Protein AF-A0A9X2J7K3-F1 (afdb_monomer_lite)

Sequence (69 aa):
SKAIDTILGLNIEGKKELLGLYLSDQEGAHHWLSVLTDLNNRGVKDILIACVDGLKGFPEAIQSIYPAT

Organism: NCBI:txid2926617

InterPro domains:
  IPR001207 Transposase, mutator type [PF00872] (2-68)
  IPR001207 Transposase, mutator type [PTHR33217] (2-69)

Radius of gyration: 11.84 Å; chains: 1; bounding box: 27×21×30 Å

Structure (mmCIF, N/CA/C/O backbone):
data_AF-A0A9X2J7K3-F1
#
_entry.id   AF-A0A9X2J7K3-F1
#
loop_
_atom_site.group_PDB
_atom_site.id
_atom_site.type_symbol
_atom_site.label_atom_id
_atom_site.label_alt_id
_atom_site.label_co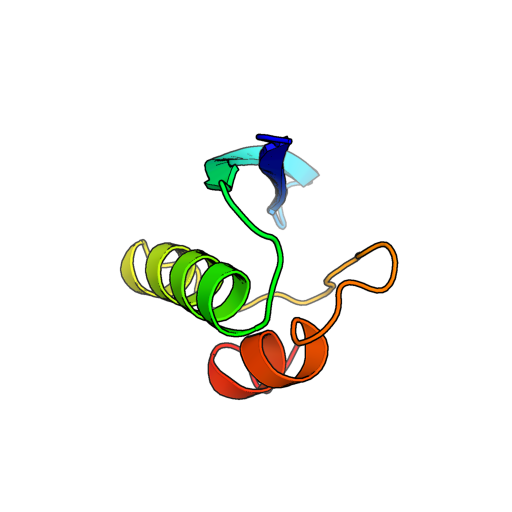mp_id
_atom_site.label_asym_id
_atom_site.label_entity_id
_atom_site.label_seq_id
_atom_site.pdbx_PDB_ins_code
_atom_site.Cartn_x
_atom_site.Cartn_y
_atom_site.Cartn_z
_atom_site.occupancy
_atom_site.B_iso_or_equiv
_atom_site.auth_seq_id
_atom_site.auth_comp_id
_atom_site.auth_asym_id
_atom_site.auth_atom_id
_atom_site.pdbx_PDB_model_num
ATOM 1 N N . SER A 1 1 ? 7.336 5.382 -21.705 1.00 70.25 1 SER A N 1
ATOM 2 C CA . SER A 1 1 ? 6.173 6.253 -21.450 1.00 70.25 1 SER A CA 1
ATOM 3 C C . SER A 1 1 ? 6.116 6.474 -19.955 1.00 70.25 1 SER A C 1
ATOM 5 O O . SER A 1 1 ? 6.406 5.514 -19.257 1.00 70.25 1 SER A O 1
ATOM 7 N N . LYS A 1 2 ? 5.833 7.687 -19.467 1.00 81.88 2 LYS A N 1
ATOM 8 C CA . LYS A 1 2 ? 5.664 7.926 -18.025 1.00 81.88 2 LYS A CA 1
ATOM 9 C C . LYS A 1 2 ? 4.198 7.729 -17.659 1.00 81.88 2 LYS A C 1
ATOM 11 O O . LYS A 1 2 ? 3.335 8.197 -18.402 1.00 81.88 2 LYS A O 1
ATOM 16 N N . ALA A 1 3 ? 3.937 7.073 -16.540 1.00 87.00 3 ALA A N 1
ATOM 17 C CA . ALA A 1 3 ? 2.598 6.897 -15.992 1.00 87.00 3 ALA A CA 1
ATOM 18 C C . ALA A 1 3 ? 2.529 7.491 -14.582 1.00 87.00 3 ALA A C 1
ATOM 20 O O . ALA A 1 3 ? 3.553 7.647 -13.915 1.00 87.00 3 ALA A O 1
ATOM 21 N N . ILE A 1 4 ? 1.324 7.863 -14.152 1.00 90.94 4 ILE A N 1
ATOM 22 C CA . ILE A 1 4 ? 1.062 8.216 -12.758 1.00 90.94 4 ILE A CA 1
ATOM 23 C C . ILE A 1 4 ? 0.207 7.105 -12.169 1.00 90.94 4 ILE A C 1
ATOM 25 O O . ILE A 1 4 ? -0.970 6.979 -12.508 1.00 90.94 4 ILE A O 1
ATOM 29 N N . ASP A 1 5 ? 0.802 6.347 -11.260 1.00 91.06 5 ASP A N 1
ATOM 30 C CA . ASP A 1 5 ? 0.121 5.315 -10.502 1.00 91.06 5 ASP A CA 1
ATOM 31 C C . ASP A 1 5 ? -0.631 5.965 -9.344 1.00 91.06 5 ASP A C 1
ATOM 33 O O . ASP A 1 5 ? -0.061 6.654 -8.491 1.00 91.06 5 ASP A O 1
ATOM 37 N N . THR A 1 6 ? -1.950 5.790 -9.350 1.00 94.06 6 THR A N 1
ATOM 38 C CA . THR A 1 6 ? -2.850 6.371 -8.353 1.00 94.06 6 THR A CA 1
ATOM 39 C C . THR A 1 6 ? -3.268 5.296 -7.365 1.00 94.06 6 THR A C 1
ATOM 41 O O . THR A 1 6 ? -3.903 4.318 -7.749 1.00 94.06 6 THR A O 1
ATOM 44 N N . ILE A 1 7 ? -2.972 5.501 -6.082 1.00 95.62 7 ILE A N 1
ATOM 45 C CA . ILE A 1 7 ? -3.373 4.577 -5.021 1.00 95.62 7 ILE A CA 1
ATOM 46 C C . ILE A 1 7 ? -4.588 5.145 -4.298 1.00 95.62 7 ILE A C 1
ATOM 48 O O . ILE A 1 7 ? -4.498 6.152 -3.591 1.00 95.62 7 ILE A O 1
ATOM 52 N N . LEU A 1 8 ? -5.730 4.484 -4.471 1.00 97.06 8 LEU A N 1
ATOM 53 C CA . LEU A 1 8 ? -6.987 4.819 -3.808 1.00 97.06 8 LEU A CA 1
ATOM 54 C C . LEU A 1 8 ? -7.29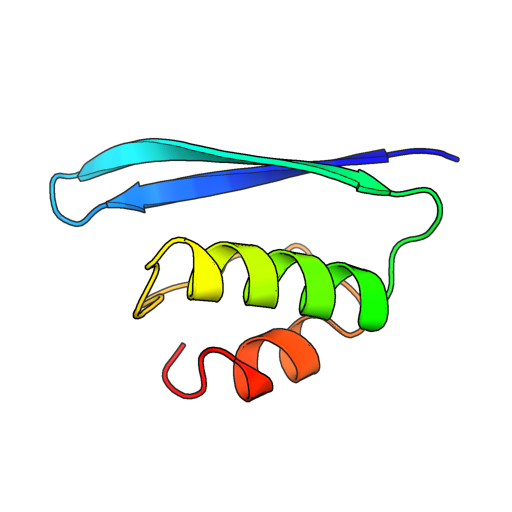5 3.782 -2.730 1.00 97.06 8 LEU A C 1
ATOM 56 O O . LEU A 1 8 ? -7.314 2.585 -3.000 1.00 97.06 8 LEU A O 1
ATOM 60 N N . GLY A 1 9 ? -7.566 4.260 -1.520 1.00 96.88 9 GLY A N 1
ATOM 61 C CA . GLY A 1 9 ? -8.011 3.450 -0.395 1.00 96.88 9 GLY A CA 1
ATOM 62 C C . GLY A 1 9 ? -9.501 3.627 -0.124 1.00 96.88 9 GLY A C 1
ATOM 63 O O . GLY A 1 9 ? -10.071 4.693 -0.361 1.00 96.88 9 GLY A O 1
ATOM 64 N N . LEU A 1 10 ? -10.124 2.579 0.409 1.00 97.31 10 LEU A N 1
ATOM 65 C CA . LEU A 1 10 ? -11.414 2.646 1.088 1.00 97.31 10 LEU A CA 1
ATOM 66 C C . LEU A 1 10 ? -11.177 2.215 2.534 1.00 97.31 10 LEU A C 1
ATOM 68 O O . LEU A 1 10 ? -10.767 1.081 2.774 1.00 97.31 10 LEU A O 1
ATOM 72 N N . ASN A 1 11 ? -11.401 3.115 3.485 1.00 95.50 11 ASN A N 1
ATOM 73 C CA . ASN A 1 11 ? -11.210 2.791 4.893 1.00 95.50 11 ASN A CA 1
ATOM 74 C C . ASN A 1 11 ? -12.443 2.080 5.486 1.00 95.50 11 ASN A C 1
ATOM 76 O O . ASN A 1 11 ? -13.504 1.994 4.863 1.00 95.50 11 ASN A O 1
ATOM 80 N N . ILE A 1 12 ? -12.312 1.581 6.717 1.00 94.56 12 ILE A N 1
ATOM 81 C CA . ILE A 1 12 ? -13.374 0.836 7.418 1.00 94.56 12 ILE A CA 1
ATOM 82 C C . ILE A 1 12 ? -14.621 1.678 7.736 1.00 94.56 12 ILE A C 1
ATOM 84 O O . ILE A 1 12 ? -15.674 1.123 8.033 1.00 94.56 12 ILE A O 1
ATOM 88 N N . GLU A 1 13 ? -14.526 3.007 7.649 1.00 97.25 13 GLU A N 1
ATOM 89 C CA . GLU A 1 13 ? -15.669 3.921 7.770 1.00 97.25 13 GLU A CA 1
ATOM 90 C C . GLU A 1 13 ? -16.414 4.100 6.435 1.00 97.25 13 GLU A C 1
ATOM 92 O O . GLU A 1 13 ? -17.373 4.867 6.353 1.00 97.25 13 GLU A O 1
ATOM 97 N N . GLY A 1 14 ? -15.964 3.430 5.368 1.00 96.50 14 GLY A N 1
ATOM 98 C CA . GLY A 1 14 ? -16.529 3.542 4.027 1.00 96.50 14 GLY A CA 1
ATOM 99 C C . GLY A 1 14 ? -16.124 4.820 3.290 1.00 96.50 14 GLY A C 1
ATOM 100 O O . GLY A 1 14 ? -16.765 5.182 2.300 1.00 96.50 14 GLY A O 1
ATOM 101 N N . LYS A 1 15 ? -15.076 5.522 3.740 1.00 97.69 15 LYS A N 1
ATOM 102 C CA . LYS A 1 15 ? -14.586 6.740 3.082 1.00 97.69 15 LYS A CA 1
ATOM 103 C C . LYS A 1 15 ? -13.471 6.415 2.098 1.00 97.69 15 LYS A C 1
ATOM 105 O O . LYS A 1 15 ? -12.544 5.669 2.409 1.00 97.69 15 LYS A O 1
ATOM 110 N N . LYS A 1 16 ? -13.577 7.000 0.904 1.00 97.50 16 LYS A N 1
ATOM 111 C CA . LYS A 1 16 ? -12.535 6.943 -0.124 1.00 97.50 16 LYS A CA 1
ATOM 112 C C . LYS A 1 16 ? -11.438 7.948 0.198 1.00 97.50 16 LYS A C 1
ATOM 114 O O . LYS A 1 16 ? -11.738 9.104 0.488 1.00 97.50 16 LYS A O 1
ATOM 119 N N . GLU A 1 17 ? -10.191 7.523 0.073 1.00 96.19 17 GLU A N 1
ATOM 120 C CA . GLU A 1 17 ? -9.012 8.334 0.361 1.00 96.19 17 GLU A CA 1
ATOM 121 C C . GLU A 1 17 ? -7.982 8.178 -0.761 1.00 96.19 17 GLU A C 1
ATOM 123 O O . GLU A 1 17 ? -7.745 7.077 -1.260 1.00 96.19 17 GLU A O 1
ATOM 128 N N . LEU A 1 18 ? -7.359 9.285 -1.170 1.00 96.62 18 LEU A N 1
ATOM 129 C CA . LEU A 1 18 ? -6.198 9.244 -2.055 1.00 96.62 18 LEU A CA 1
ATOM 130 C C . LEU A 1 18 ? -4.959 8.987 -1.200 1.00 96.62 18 LEU A C 1
ATOM 132 O O . LEU A 1 18 ? -4.490 9.879 -0.495 1.00 96.62 18 LEU A O 1
ATOM 136 N N . LEU A 1 19 ? -4.440 7.764 -1.258 1.00 96.56 19 LEU A N 1
ATOM 137 C CA . LEU A 1 19 ? -3.277 7.361 -0.476 1.00 96.56 19 LEU A CA 1
ATOM 138 C C . LEU A 1 19 ? -1.974 7.824 -1.129 1.00 96.56 19 LEU A C 1
ATOM 140 O O . LEU A 1 19 ? -1.023 8.118 -0.410 1.00 96.56 19 LEU A O 1
ATOM 144 N N . GLY A 1 20 ? -1.916 7.961 -2.454 1.00 96.56 20 GLY A N 1
ATOM 145 C CA . GLY A 1 20 ? -0.737 8.512 -3.120 1.00 96.56 20 GLY A CA 1
ATOM 146 C C . GLY A 1 20 ? -0.855 8.618 -4.637 1.00 96.56 20 GLY A C 1
ATOM 147 O O . GLY A 1 20 ? -1.716 7.992 -5.256 1.00 96.56 20 GLY A O 1
ATOM 148 N N . LEU A 1 21 ? 0.036 9.427 -5.210 1.00 95.62 21 LEU A N 1
ATOM 149 C CA . LEU A 1 21 ? 0.285 9.554 -6.644 1.00 95.62 21 LEU A CA 1
ATOM 150 C C . LEU A 1 21 ? 1.779 9.344 -6.866 1.00 95.62 21 LEU A C 1
ATOM 152 O O . LEU A 1 21 ? 2.589 10.091 -6.315 1.00 95.62 21 LEU A O 1
ATOM 156 N N . TYR A 1 22 ? 2.142 8.351 -7.668 1.00 93.12 22 TYR A N 1
ATOM 157 C CA . TYR A 1 22 ? 3.533 7.980 -7.895 1.00 93.12 22 TYR A CA 1
ATOM 158 C C . TYR A 1 22 ? 3.844 8.094 -9.382 1.00 93.12 22 TYR A C 1
ATOM 160 O O . TYR A 1 22 ? 3.179 7.489 -10.216 1.00 93.12 22 TYR A O 1
ATOM 168 N N . LEU A 1 23 ? 4.843 8.906 -9.728 1.00 90.25 23 LEU A N 1
ATOM 169 C CA . LEU A 1 23 ? 5.325 8.984 -11.102 1.00 90.25 23 LEU A CA 1
ATOM 170 C C . LEU A 1 23 ? 6.227 7.779 -11.367 1.00 90.25 23 LEU A C 1
ATOM 172 O O . LEU A 1 23 ? 7.250 7.611 -10.702 1.00 90.25 23 LEU A O 1
ATOM 176 N N . SER A 1 24 ? 5.862 6.976 -12.356 1.00 82.56 24 SER A N 1
ATOM 177 C CA . SER A 1 24 ? 6.626 5.813 -12.779 1.00 82.56 24 SER A CA 1
ATOM 178 C C . SER A 1 24 ? 7.220 6.050 -14.163 1.00 82.56 24 SER A C 1
ATOM 180 O O . SER A 1 24 ? 6.516 6.359 -15.129 1.00 82.56 24 SER A O 1
ATOM 182 N N . ASP A 1 25 ? 8.545 5.922 -14.256 1.00 78.44 25 ASP A N 1
ATOM 183 C CA . ASP A 1 25 ? 9.257 5.926 -15.537 1.00 78.44 25 ASP A CA 1
ATOM 184 C C . ASP A 1 25 ? 9.236 4.531 -16.193 1.00 78.44 25 ASP A C 1
ATOM 186 O O . ASP A 1 25 ? 9.308 4.437 -17.422 1.00 78.44 25 ASP A O 1
ATOM 190 N N . GLN A 1 26 ? 9.122 3.465 -15.384 1.00 74.62 26 GLN A N 1
ATOM 191 C CA . GLN A 1 26 ? 8.963 2.061 -15.786 1.00 74.62 26 GLN A CA 1
ATOM 192 C C . GLN A 1 26 ? 8.214 1.276 -14.694 1.00 74.62 26 GLN A C 1
ATOM 194 O O . GLN A 1 26 ? 8.645 1.254 -13.540 1.00 74.62 26 GLN A O 1
ATOM 199 N N . GLU A 1 27 ? 7.140 0.578 -15.066 1.00 72.50 27 GLU A N 1
ATOM 200 C CA . GLU A 1 27 ? 6.406 -0.318 -14.166 1.00 72.50 27 GLU A CA 1
ATOM 201 C C . GLU A 1 27 ? 7.187 -1.619 -13.915 1.00 72.50 27 GLU A C 1
ATOM 203 O O . GLU A 1 27 ? 7.670 -2.274 -14.843 1.00 72.50 27 GLU A O 1
ATOM 208 N N . GLY A 1 28 ? 7.311 -2.017 -12.646 1.00 80.12 28 GLY A N 1
ATOM 209 C CA . GLY A 1 28 ? 7.964 -3.269 -12.269 1.00 80.12 28 GLY A CA 1
ATOM 210 C C . GLY A 1 28 ? 8.015 -3.506 -10.761 1.00 80.12 28 GLY A C 1
ATOM 211 O O . GLY A 1 28 ? 7.659 -2.638 -9.968 1.00 80.12 28 GLY A O 1
ATOM 212 N N . ALA A 1 29 ? 8.504 -4.683 -10.359 1.00 85.50 29 ALA A N 1
ATOM 213 C CA . ALA A 1 29 ? 8.510 -5.142 -8.964 1.00 85.50 29 ALA A CA 1
ATOM 214 C C . ALA A 1 29 ? 9.123 -4.128 -7.979 1.00 85.50 29 ALA A C 1
ATOM 216 O O . ALA A 1 29 ? 8.567 -3.877 -6.913 1.00 85.50 29 ALA A O 1
ATOM 217 N N . HIS A 1 30 ? 10.246 -3.501 -8.349 1.00 88.12 30 HIS A N 1
ATOM 218 C CA . HIS A 1 30 ? 10.917 -2.511 -7.500 1.00 88.12 30 HIS A CA 1
ATOM 219 C C . HIS A 1 30 ? 10.087 -1.245 -7.278 1.00 88.12 30 HIS A C 1
ATOM 221 O O . HIS A 1 30 ? 10.123 -0.684 -6.184 1.00 88.12 30 HIS A O 1
ATOM 227 N N . HIS A 1 31 ? 9.337 -0.808 -8.293 1.00 91.12 31 HIS A N 1
ATOM 228 C CA . HIS A 1 31 ? 8.446 0.338 -8.162 1.00 91.12 31 HIS A CA 1
ATOM 229 C C . HIS A 1 31 ? 7.354 0.038 -7.130 1.00 91.12 31 HIS A C 1
ATOM 231 O O . HIS A 1 31 ? 7.217 0.764 -6.148 1.00 91.12 31 HIS A O 1
ATOM 237 N N . TRP A 1 32 ? 6.651 -1.087 -7.288 1.00 92.62 32 TRP A N 1
ATOM 238 C CA . TRP A 1 32 ? 5.568 -1.481 -6.384 1.00 92.62 32 TRP A CA 1
ATOM 239 C C . TRP A 1 32 ? 6.046 -1.743 -4.959 1.00 92.62 32 TRP A C 1
ATOM 241 O O . TRP A 1 32 ? 5.398 -1.305 -4.011 1.00 92.62 32 TRP A O 1
ATOM 251 N N . LEU A 1 33 ? 7.216 -2.362 -4.791 1.00 94.56 33 LEU A N 1
ATOM 252 C CA . LEU A 1 33 ? 7.833 -2.517 -3.476 1.00 94.56 33 LEU A CA 1
ATOM 253 C C . LEU A 1 33 ? 8.092 -1.159 -2.812 1.00 94.56 33 LEU A C 1
ATOM 255 O O . LEU A 1 33 ? 7.797 -0.993 -1.630 1.00 94.56 33 LEU A O 1
ATOM 259 N N . SER A 1 34 ? 8.595 -0.176 -3.567 1.00 94.88 34 SER A N 1
ATOM 260 C CA . SER A 1 34 ? 8.813 1.182 -3.059 1.00 94.88 34 SER A CA 1
ATOM 261 C C . SER A 1 34 ? 7.502 1.856 -2.648 1.00 94.88 34 SER A C 1
ATOM 263 O O . SER A 1 34 ? 7.448 2.459 -1.579 1.00 94.88 34 SER A O 1
ATOM 265 N N . VAL A 1 35 ? 6.450 1.742 -3.466 1.00 95.31 35 VAL A N 1
ATOM 266 C CA . VAL A 1 35 ? 5.119 2.298 -3.166 1.00 95.31 35 VAL A CA 1
ATOM 267 C C . VAL A 1 35 ? 4.551 1.684 -1.886 1.00 95.31 35 VAL A C 1
ATOM 269 O O . VAL A 1 35 ? 4.153 2.402 -0.974 1.00 95.31 35 VAL A O 1
ATOM 272 N N . LEU A 1 36 ? 4.556 0.356 -1.777 1.00 96.50 36 LEU A N 1
ATOM 273 C CA . LEU A 1 36 ? 4.013 -0.356 -0.617 1.00 96.50 36 LEU A CA 1
ATOM 274 C C . LEU A 1 36 ? 4.826 -0.088 0.656 1.00 96.50 36 LEU A C 1
ATOM 276 O O . LEU A 1 36 ? 4.254 0.065 1.733 1.00 96.50 36 LEU A O 1
ATOM 280 N N . THR A 1 37 ? 6.149 0.043 0.534 1.00 97.19 37 THR A N 1
ATOM 281 C CA . THR A 1 37 ? 7.019 0.430 1.654 1.00 97.19 37 THR A CA 1
ATOM 282 C C . THR A 1 37 ? 6.713 1.849 2.139 1.00 97.19 37 THR A C 1
ATOM 284 O O . THR A 1 37 ? 6.671 2.084 3.344 1.00 97.19 37 THR A O 1
ATOM 287 N N . ASP A 1 38 ? 6.460 2.797 1.229 1.00 97.75 38 ASP A N 1
ATOM 288 C CA . ASP A 1 38 ? 6.042 4.157 1.595 1.00 97.75 38 ASP A CA 1
ATOM 289 C C . ASP A 1 38 ? 4.713 4.154 2.366 1.00 97.75 38 ASP A C 1
ATOM 291 O O . ASP A 1 38 ? 4.616 4.767 3.430 1.00 97.75 38 ASP A O 1
ATOM 295 N N . LEU A 1 39 ? 3.710 3.407 1.891 1.00 97.81 39 LEU A N 1
ATOM 296 C CA . LEU A 1 39 ? 2.432 3.262 2.599 1.00 97.81 39 LEU A CA 1
ATOM 297 C C . LEU A 1 39 ? 2.622 2.675 4.006 1.00 97.81 39 LEU A C 1
ATOM 299 O O . LEU A 1 39 ? 2.035 3.180 4.968 1.00 97.81 39 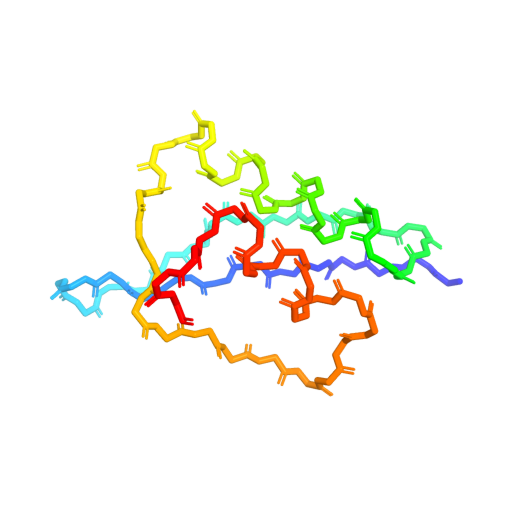LEU A O 1
ATOM 303 N N . ASN A 1 40 ? 3.473 1.654 4.144 1.00 97.44 40 ASN A N 1
ATOM 304 C CA . ASN A 1 40 ? 3.783 1.034 5.431 1.00 97.44 40 ASN A CA 1
ATOM 305 C C . ASN A 1 40 ? 4.458 2.029 6.387 1.00 97.44 40 ASN A C 1
ATOM 307 O O . ASN A 1 40 ? 4.002 2.208 7.517 1.00 97.44 40 ASN A O 1
ATOM 311 N N . ASN A 1 41 ? 5.465 2.761 5.904 1.00 98.06 41 ASN A N 1
ATOM 312 C CA . ASN A 1 41 ? 6.166 3.796 6.669 1.00 98.06 41 ASN A CA 1
ATOM 313 C C . ASN A 1 41 ? 5.245 4.949 7.096 1.00 98.06 41 ASN A C 1
ATOM 315 O O . ASN A 1 41 ? 5.458 5.563 8.141 1.00 98.06 41 ASN A O 1
ATOM 319 N N . ARG A 1 42 ? 4.198 5.235 6.314 1.00 97.56 42 ARG A N 1
ATOM 320 C CA . ARG A 1 42 ? 3.162 6.229 6.636 1.00 97.56 42 ARG A CA 1
ATOM 321 C C . ARG A 1 42 ? 2.092 5.709 7.599 1.00 97.56 42 ARG A C 1
ATOM 323 O O . ARG A 1 42 ? 1.203 6.466 7.982 1.00 97.56 42 ARG A O 1
ATOM 330 N N . GLY A 1 43 ? 2.187 4.448 8.018 1.00 96.62 43 GLY A N 1
ATOM 331 C CA . GLY A 1 43 ? 1.349 3.859 9.057 1.00 96.62 43 GLY A CA 1
ATOM 332 C C . GLY A 1 43 ? 0.169 3.034 8.550 1.00 96.62 43 GLY A C 1
ATOM 333 O O . GLY A 1 43 ? -0.660 2.637 9.370 1.00 96.62 43 GLY A O 1
ATOM 334 N N . VAL A 1 44 ? 0.079 2.736 7.247 1.00 96.75 44 VAL A N 1
ATOM 335 C CA . VAL A 1 44 ? -0.863 1.719 6.753 1.00 96.75 44 VAL A CA 1
ATOM 336 C C . VAL A 1 44 ? -0.372 0.365 7.250 1.00 96.75 44 VAL A C 1
ATOM 338 O O . VAL A 1 44 ? 0.672 -0.113 6.811 1.00 96.75 44 VAL A O 1
ATOM 341 N N . LYS A 1 45 ? -1.097 -0.224 8.205 1.00 93.69 45 LYS A N 1
ATOM 342 C CA . LYS A 1 45 ? -0.676 -1.451 8.900 1.00 93.69 45 LYS A CA 1
ATOM 343 C C . LYS A 1 45 ? -1.127 -2.725 8.208 1.00 93.69 45 LYS A C 1
ATOM 345 O O . LYS A 1 45 ? -0.424 -3.724 8.283 1.00 93.69 45 LYS A O 1
ATOM 350 N N . ASP A 1 46 ? -2.305 -2.682 7.602 1.00 95.56 46 ASP A N 1
ATOM 351 C CA . ASP A 1 46 ? -2.937 -3.846 7.005 1.00 95.56 46 ASP A CA 1
ATOM 352 C C . ASP A 1 46 ? -3.817 -3.423 5.829 1.00 95.56 46 ASP A C 1
ATOM 354 O O . ASP A 1 46 ? -4.373 -2.318 5.819 1.00 95.56 46 ASP A O 1
ATOM 358 N N . ILE A 1 47 ? -3.925 -4.307 4.845 1.00 97.00 47 ILE A N 1
ATOM 359 C CA . ILE A 1 47 ? -4.757 -4.152 3.657 1.00 97.00 47 ILE A CA 1
ATOM 360 C C . ILE A 1 47 ? -5.567 -5.438 3.551 1.00 97.00 47 ILE A C 1
ATOM 362 O O . ILE A 1 47 ? -5.004 -6.506 3.369 1.00 97.00 47 ILE A O 1
ATOM 366 N N . LEU A 1 48 ? -6.891 -5.345 3.669 1.00 96.69 48 LEU A N 1
ATOM 367 C CA . LEU A 1 48 ? -7.755 -6.534 3.639 1.00 96.69 48 LEU A CA 1
ATOM 368 C C . LEU A 1 48 ? -8.022 -7.034 2.217 1.00 96.69 48 LEU A C 1
ATOM 370 O O . LEU A 1 48 ? -8.326 -8.203 2.015 1.00 96.69 48 LEU A O 1
ATOM 374 N N . ILE A 1 49 ? -8.020 -6.116 1.248 1.00 96.12 49 ILE A N 1
ATOM 375 C CA . ILE A 1 49 ? -8.312 -6.398 -0.157 1.00 96.12 49 ILE A CA 1
ATOM 376 C C . ILE A 1 49 ? -7.453 -5.466 -1.009 1.00 96.12 49 ILE A C 1
ATOM 378 O O . ILE A 1 49 ? -7.571 -4.244 -0.903 1.00 96.12 49 ILE A O 1
ATOM 382 N N . ALA A 1 50 ? -6.640 -6.040 -1.894 1.00 95.62 50 ALA A N 1
ATOM 383 C CA . ALA A 1 50 ? -5.942 -5.317 -2.950 1.00 95.62 50 ALA A CA 1
ATOM 384 C C . ALA A 1 50 ? -6.525 -5.697 -4.319 1.00 95.62 50 ALA A C 1
ATOM 386 O O . ALA A 1 50 ? -6.646 -6.873 -4.652 1.00 95.62 50 ALA A O 1
ATOM 387 N N . CYS A 1 51 ? -6.885 -4.696 -5.124 1.00 94.19 51 CYS A N 1
ATOM 388 C CA . CYS A 1 51 ? -7.381 -4.888 -6.486 1.00 94.19 51 CYS A CA 1
ATOM 389 C C . CYS A 1 51 ? -6.398 -4.254 -7.471 1.00 94.19 51 CYS A C 1
ATOM 391 O O . CYS A 1 51 ? -6.167 -3.048 -7.413 1.00 94.19 51 CYS A O 1
ATOM 393 N N . VAL A 1 52 ? -5.844 -5.063 -8.372 1.00 90.19 52 VAL A N 1
ATOM 394 C CA . VAL A 1 52 ? -4.864 -4.653 -9.389 1.00 90.19 52 VAL A CA 1
ATOM 395 C C . VAL A 1 52 ? -5.184 -5.313 -10.729 1.00 90.19 52 VAL A C 1
ATOM 397 O O . VAL A 1 52 ? -5.856 -6.341 -10.772 1.00 90.19 52 VAL A O 1
ATOM 400 N N . ASP A 1 53 ? -4.692 -4.752 -11.828 1.00 86.19 53 ASP A N 1
ATOM 401 C CA . ASP A 1 53 ? -4.953 -5.196 -13.206 1.00 86.19 53 ASP A CA 1
ATOM 402 C C . ASP A 1 53 ? -3.947 -6.243 -13.732 1.00 86.19 53 ASP A C 1
ATOM 404 O O . ASP A 1 53 ? -3.864 -6.492 -14.934 1.00 86.19 53 ASP A O 1
ATOM 408 N N . GLY A 1 54 ? -3.213 -6.911 -12.836 1.00 82.50 54 GLY A N 1
ATOM 409 C CA . GLY A 1 54 ? -2.226 -7.937 -13.200 1.00 82.50 54 GLY A CA 1
ATOM 410 C C . GLY A 1 54 ? -0.794 -7.412 -13.343 1.00 82.50 54 GLY A C 1
ATOM 411 O O . GLY A 1 54 ? -0.005 -7.948 -14.121 1.00 82.50 54 GLY A O 1
ATOM 412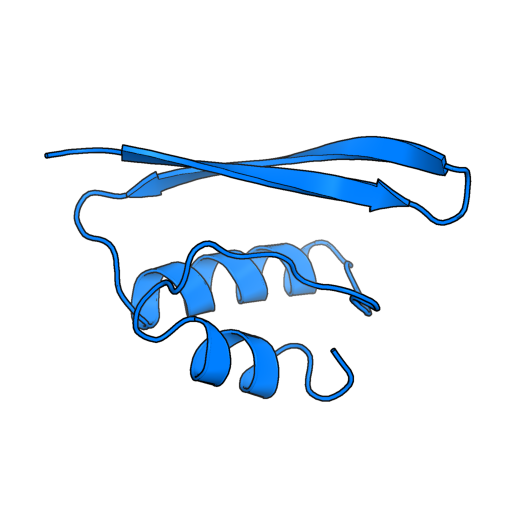 N N . LEU A 1 55 ? -0.451 -6.375 -12.576 1.00 85.81 55 LEU A N 1
ATOM 413 C CA . LEU A 1 55 ? 0.864 -5.736 -12.552 1.00 85.81 55 LEU A CA 1
ATOM 414 C C . LEU A 1 55 ? 1.995 -6.722 -12.236 1.00 85.81 55 LEU A C 1
ATOM 416 O O . LEU A 1 55 ? 2.016 -7.388 -11.196 1.00 85.81 55 LEU A O 1
ATOM 420 N N . LYS A 1 56 ? 2.994 -6.774 -13.120 1.00 85.31 56 LYS A N 1
ATOM 421 C CA . LYS A 1 56 ? 4.153 -7.657 -12.961 1.00 85.31 56 LYS A CA 1
ATOM 422 C C . LYS A 1 56 ? 4.9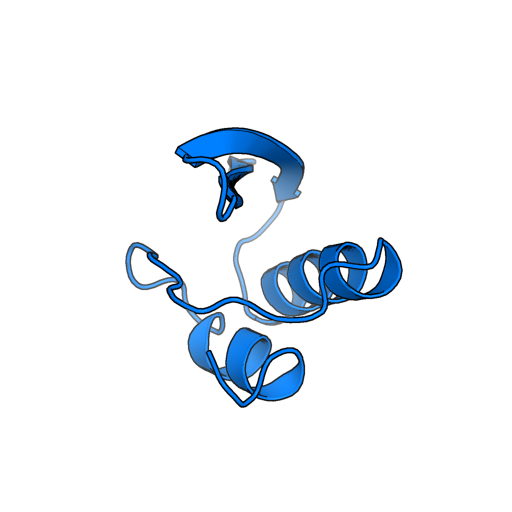65 -7.278 -11.717 1.00 85.31 56 LYS A C 1
ATOM 424 O O . LYS A 1 56 ? 5.450 -6.152 -11.605 1.00 85.31 56 LYS A O 1
ATOM 429 N N . GLY A 1 57 ? 5.184 -8.242 -10.823 1.00 88.81 57 GLY A N 1
ATOM 430 C CA . GLY A 1 57 ? 5.973 -8.046 -9.605 1.00 88.81 57 GLY A CA 1
ATOM 431 C C . GLY A 1 57 ? 5.201 -7.447 -8.428 1.00 88.81 57 GLY A C 1
ATOM 432 O O . GLY A 1 57 ? 5.771 -7.301 -7.348 1.00 88.81 57 GLY A O 1
ATOM 433 N N . PHE A 1 58 ? 3.934 -7.066 -8.624 1.00 93.44 58 PHE A N 1
ATOM 434 C CA . PHE A 1 58 ? 3.088 -6.569 -7.542 1.00 93.44 58 PHE A CA 1
ATOM 435 C C . PHE A 1 58 ? 2.722 -7.668 -6.530 1.00 93.44 58 PHE A C 1
ATOM 437 O O . PHE A 1 58 ? 2.862 -7.395 -5.338 1.00 93.44 58 PHE A O 1
ATOM 444 N N . PRO A 1 59 ? 2.308 -8.893 -6.937 1.00 93.31 59 PRO A N 1
ATOM 445 C CA . PRO A 1 59 ? 1.959 -9.951 -5.984 1.00 93.31 59 PRO A CA 1
ATOM 446 C C . PRO A 1 59 ? 3.099 -10.285 -5.015 1.00 93.31 59 PRO A C 1
ATOM 448 O O . PRO A 1 59 ? 2.881 -10.415 -3.813 1.00 93.31 59 PRO A O 1
ATOM 451 N N . GLU A 1 60 ? 4.332 -10.351 -5.515 1.00 94.00 60 GLU A N 1
ATOM 452 C CA . GLU A 1 60 ? 5.511 -10.619 -4.694 1.00 94.00 60 GLU A CA 1
ATOM 453 C C . GLU A 1 60 ? 5.827 -9.444 -3.758 1.00 94.00 60 GLU A C 1
ATOM 455 O O . GLU A 1 60 ? 6.169 -9.644 -2.591 1.00 94.00 60 GLU A O 1
ATOM 460 N N . ALA A 1 61 ? 5.686 -8.208 -4.248 1.00 94.69 61 ALA A N 1
ATOM 461 C CA . ALA A 1 61 ? 5.917 -7.011 -3.450 1.00 94.69 61 ALA A CA 1
ATOM 462 C C . ALA A 1 61 ? 4.897 -6.883 -2.309 1.00 94.69 61 ALA A C 1
ATOM 464 O O . ALA A 1 61 ? 5.296 -6.669 -1.162 1.00 94.69 61 ALA A O 1
ATOM 465 N N . ILE A 1 62 ? 3.601 -7.058 -2.591 1.00 95.81 62 ILE A N 1
ATOM 466 C CA . ILE A 1 62 ? 2.554 -6.933 -1.571 1.00 95.81 62 ILE A CA 1
ATOM 467 C C . ILE A 1 62 ? 2.656 -8.028 -0.521 1.00 95.81 62 ILE A C 1
ATOM 469 O O . ILE A 1 62 ? 2.621 -7.704 0.659 1.00 95.81 62 ILE A O 1
ATOM 473 N N . GLN A 1 63 ? 2.938 -9.273 -0.910 1.00 95.62 63 GLN A N 1
ATOM 474 C CA . GLN A 1 63 ? 3.138 -10.362 0.045 1.00 95.62 63 GLN A CA 1
ATOM 475 C C . GLN A 1 63 ? 4.339 -10.119 0.978 1.00 95.62 63 GLN A C 1
ATOM 477 O O . GLN A 1 63 ? 4.333 -10.568 2.123 1.00 95.62 63 GLN A O 1
ATOM 482 N N . SER A 1 64 ? 5.367 -9.397 0.517 1.00 96.06 64 SER A N 1
ATOM 483 C CA . SER A 1 64 ? 6.548 -9.090 1.333 1.00 96.06 64 SER A CA 1
ATOM 484 C C . SER A 1 64 ? 6.314 -8.007 2.396 1.00 96.06 64 SER A C 1
ATOM 486 O O . SER A 1 64 ? 6.928 -8.065 3.460 1.00 96.06 64 SER A O 1
ATOM 488 N N . ILE A 1 65 ? 5.435 -7.035 2.123 1.00 97.31 65 ILE A N 1
ATOM 489 C CA . ILE A 1 65 ? 5.164 -5.894 3.017 1.00 97.31 65 ILE A CA 1
ATOM 490 C C . ILE A 1 65 ? 3.891 -6.118 3.843 1.00 97.31 65 ILE A C 1
ATOM 492 O O . ILE A 1 65 ? 3.853 -5.798 5.030 1.00 97.31 65 ILE A O 1
ATOM 496 N N . TYR A 1 66 ? 2.868 -6.701 3.221 1.00 97.38 66 TYR A N 1
ATOM 497 C CA . TYR A 1 66 ? 1.551 -6.982 3.782 1.00 97.38 66 TYR A CA 1
ATOM 498 C C . TYR A 1 66 ? 1.200 -8.469 3.583 1.00 97.38 66 TYR A C 1
ATOM 500 O O . TYR A 1 66 ? 0.390 -8.822 2.729 1.00 97.38 66 TYR A O 1
ATOM 508 N N . PRO A 1 67 ? 1.812 -9.384 4.356 1.00 96.31 67 PRO A N 1
ATOM 509 C CA . PRO A 1 67 ? 1.674 -10.829 4.145 1.00 96.31 67 PRO A CA 1
ATOM 510 C C . PRO A 1 67 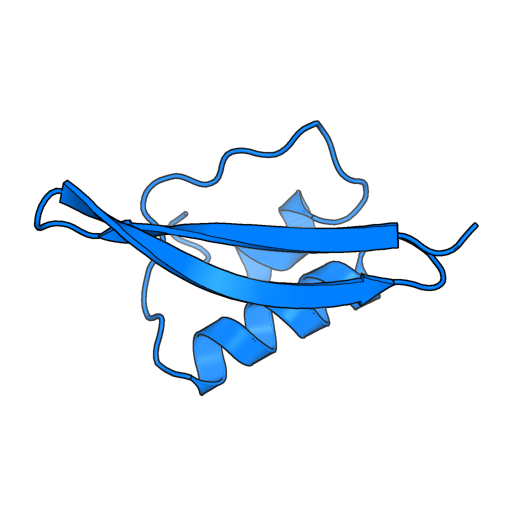? 0.269 -11.391 4.413 1.00 96.31 67 PRO A C 1
ATOM 512 O O . PRO A 1 67 ? 0.025 -12.556 4.108 1.00 96.31 67 PRO A O 1
ATOM 515 N N . ALA A 1 68 ? -0.622 -10.607 5.026 1.00 95.50 68 ALA A N 1
ATOM 516 C CA . ALA A 1 68 ? -1.996 -10.997 5.344 1.00 95.50 68 ALA A CA 1
ATOM 517 C C . ALA A 1 68 ? -3.040 -10.450 4.351 1.00 95.50 68 ALA A C 1
ATOM 519 O O . ALA A 1 68 ? -4.233 -10.671 4.565 1.00 95.50 68 ALA A O 1
ATOM 520 N N . THR A 1 69 ? -2.595 -9.745 3.305 1.00 94.06 69 THR A N 1
ATOM 521 C CA . THR A 1 69 ? -3.445 -9.170 2.252 1.00 94.06 69 THR A CA 1
ATOM 522 C C . THR A 1 69 ? -3.860 -10.182 1.197 1.00 94.06 69 THR A C 1
ATOM 524 O O . THR A 1 69 ? -3.021 -11.029 0.817 1.00 94.06 69 THR A O 1
#

pLDDT: mean 92.51, std 6.38, range [70.25, 98.06]

Secondary structure (DSSP, 8-state):
--EEEEEEEE-TTS-EEEEEEEEESS-SHHHHHHHHHHHHHTT----S----S--TTHHHHHHHH-TT-

Foldseek 3Di:
DKDWDWDWDQDPVRDIDGLDIDIDPDFEQVRLLVVLVVSVVVPPQEDQDDDDPPGYNNVVSCCVNHVND